Protein AF-A0A956FL59-F1 (afdb_monomer_lite)

Secondary structure (DSSP, 8-state):
--------PPP-EEEEEE-B-TTT--B--SPEEEEES-SSS-SPEEEEEE--TTSEEEEEE-HHHHHHHHHT-TT--TTS--EEEEEE-SSSEEEEEEE-

Structure (mmCIF, N/CA/C/O backbone):
data_AF-A0A956FL59-F1
#
_entry.id   AF-A0A956FL59-F1
#
loop_
_atom_site.group_PDB
_atom_site.id
_atom_site.type_symbol
_atom_site.label_atom_id
_atom_site.label_alt_id
_atom_site.label_comp_id
_atom_site.label_asym_id
_atom_site.label_entity_id
_atom_site.label_seq_id
_atom_site.pdbx_PDB_ins_code
_atom_site.Cartn_x
_atom_site.Cartn_y
_atom_site.Cartn_z
_atom_site.occupancy
_atom_site.B_iso_or_equiv
_atom_site.auth_seq_id
_atom_site.auth_comp_id
_atom_site.auth_asym_id
_atom_site.auth_atom_id
_atom_site.pdbx_PDB_model_num
ATOM 1 N N . MET A 1 1 ? 13.445 27.566 -27.306 1.00 45.00 1 MET A N 1
ATOM 2 C CA . MET A 1 1 ? 11.987 27.390 -27.454 1.00 45.00 1 MET A CA 1
ATOM 3 C C . MET A 1 1 ? 11.699 25.903 -27.371 1.00 45.00 1 MET A C 1
ATOM 5 O O . MET A 1 1 ? 12.374 25.162 -28.072 1.00 45.00 1 MET A O 1
ATOM 9 N N . LEU A 1 2 ? 10.722 25.550 -26.530 1.00 46.47 2 LEU A N 1
ATOM 10 C CA . LEU A 1 2 ? 10.114 24.233 -26.285 1.00 46.47 2 LEU A CA 1
ATOM 11 C C . LEU A 1 2 ? 10.958 23.219 -25.494 1.00 46.47 2 LEU A C 1
ATOM 13 O O . LEU A 1 2 ? 11.781 22.485 -26.025 1.00 46.47 2 LEU A O 1
ATOM 17 N N . ASP A 1 3 ? 10.678 23.249 -24.189 1.00 45.28 3 ASP A N 1
ATOM 18 C CA . ASP A 1 3 ? 10.852 22.200 -23.190 1.00 45.28 3 ASP A CA 1
ATOM 19 C C . ASP A 1 3 ? 10.602 20.798 -23.763 1.00 45.28 3 ASP A C 1
ATOM 21 O O . ASP A 1 3 ? 9.537 20.515 -24.316 1.00 45.28 3 ASP A O 1
ATOM 25 N N . SER A 1 4 ? 11.564 19.898 -23.567 1.00 52.34 4 SER A N 1
ATOM 26 C CA . SER A 1 4 ? 11.397 18.460 -23.780 1.00 52.34 4 SER A CA 1
ATOM 27 C C . SER A 1 4 ? 10.585 17.866 -22.627 1.00 52.34 4 SER A C 1
ATOM 29 O O . SER A 1 4 ? 11.086 17.064 -21.838 1.00 52.34 4 SER A O 1
ATOM 31 N N . SER A 1 5 ? 9.322 18.272 -22.501 1.00 51.47 5 SER A N 1
ATOM 32 C CA . SER A 1 5 ? 8.359 17.592 -21.640 1.00 51.47 5 SER A CA 1
ATOM 33 C C . SER A 1 5 ? 8.024 16.261 -22.305 1.00 51.47 5 SER A C 1
ATOM 35 O O . SER A 1 5 ? 7.106 16.163 -23.116 1.00 51.47 5 SER A O 1
ATOM 37 N N . THR A 1 6 ? 8.826 15.236 -22.018 1.00 55.25 6 THR A N 1
ATOM 38 C CA . THR A 1 6 ? 8.460 13.849 -22.322 1.00 55.25 6 THR A CA 1
ATOM 39 C C . THR A 1 6 ? 7.043 13.654 -21.779 1.00 55.25 6 THR A C 1
ATOM 41 O O . THR A 1 6 ? 6.857 13.905 -20.586 1.00 55.25 6 THR A O 1
ATOM 44 N N . PRO A 1 7 ? 6.036 13.305 -22.603 1.00 53.34 7 PRO A N 1
ATOM 45 C CA . PRO A 1 7 ? 4.690 13.122 -22.091 1.00 53.34 7 PRO A CA 1
ATOM 46 C C . PRO A 1 7 ? 4.769 12.044 -21.017 1.00 53.34 7 PRO A C 1
ATOM 48 O O . PRO A 1 7 ? 5.210 10.926 -21.291 1.00 53.34 7 PRO A O 1
ATOM 51 N N . GLU A 1 8 ? 4.422 12.410 -19.782 1.00 57.00 8 GLU A N 1
ATOM 52 C CA . GLU A 1 8 ? 4.260 11.450 -18.701 1.00 57.00 8 GLU A CA 1
ATOM 53 C C . GLU A 1 8 ? 3.262 10.413 -19.216 1.00 57.00 8 GLU A C 1
ATOM 55 O O . GLU A 1 8 ? 2.111 10.743 -19.511 1.00 57.00 8 GLU A O 1
ATOM 60 N N . ALA A 1 9 ? 3.748 9.197 -19.479 1.00 58.16 9 ALA A N 1
ATOM 61 C CA . ALA A 1 9 ? 2.935 8.153 -20.078 1.00 58.16 9 ALA A CA 1
ATOM 62 C C . ALA A 1 9 ? 1.688 7.975 -19.210 1.00 58.16 9 ALA A C 1
ATOM 64 O O . ALA A 1 9 ? 1.806 7.784 -17.996 1.00 58.16 9 ALA A O 1
ATOM 65 N N . ALA A 1 10 ? 0.508 8.083 -19.827 1.00 59.97 10 ALA A N 1
ATOM 66 C CA . ALA A 1 10 ? -0.752 7.923 -19.121 1.00 59.97 10 ALA A CA 1
ATOM 67 C C . ALA A 1 10 ? -0.714 6.614 -18.310 1.00 59.97 10 ALA A C 1
ATOM 69 O O . ALA A 1 10 ? -0.225 5.603 -18.827 1.00 59.97 10 ALA A O 1
ATOM 70 N N . PRO A 1 11 ? -1.174 6.619 -17.046 1.00 61.78 11 PRO A N 1
ATOM 71 C CA . PRO A 1 11 ? -1.125 5.430 -16.213 1.00 61.78 11 PRO A CA 1
ATOM 72 C C . PRO A 1 11 ? -1.910 4.314 -16.896 1.00 61.78 11 PRO A C 1
ATOM 74 O O . PRO A 1 11 ? -3.091 4.471 -17.206 1.00 61.78 11 PRO A O 1
ATOM 77 N N . SER A 1 12 ? -1.228 3.209 -17.165 1.00 73.12 12 SER A N 1
ATOM 78 C CA . SER A 1 12 ? -1.775 2.071 -17.897 1.00 73.12 12 SER A CA 1
ATOM 79 C C . SER A 1 12 ? -2.422 1.055 -16.964 1.00 73.12 12 SER A C 1
ATOM 81 O O . SER A 1 12 ? -3.237 0.251 -17.407 1.00 73.12 12 SER A O 1
ATOM 83 N N . THR A 1 13 ? -2.081 1.094 -15.672 1.00 82.31 13 THR A N 1
ATOM 84 C CA . THR A 1 13 ? -2.575 0.150 -14.669 1.00 82.31 13 THR A CA 1
ATOM 85 C C . THR A 1 13 ? -2.976 0.864 -13.388 1.00 82.31 13 THR A C 1
ATOM 87 O O . THR A 1 13 ? -2.278 1.749 -12.887 1.00 82.31 13 THR A O 1
ATOM 90 N N . ILE A 1 14 ? -4.117 0.453 -12.839 1.00 86.94 14 ILE A N 1
ATOM 91 C CA . ILE A 1 14 ? -4.653 0.958 -11.579 1.00 86.94 14 ILE A CA 1
ATOM 92 C C . ILE A 1 14 ? -4.692 -0.194 -10.577 1.00 86.94 14 ILE A C 1
ATOM 94 O O . ILE A 1 14 ? -5.386 -1.185 -10.792 1.00 86.94 14 ILE A O 1
ATOM 98 N N . LEU A 1 15 ? -3.979 -0.036 -9.463 1.00 85.62 15 LEU A N 1
ATOM 99 C CA . LEU A 1 15 ? -4.099 -0.889 -8.284 1.00 85.62 15 LEU A CA 1
ATOM 100 C C . LEU A 1 15 ? -4.991 -0.185 -7.268 1.00 85.62 15 LEU A C 1
ATOM 102 O O . LEU A 1 15 ? -4.624 0.858 -6.729 1.00 85.62 15 LEU A O 1
ATOM 106 N N . ALA A 1 16 ? -6.158 -0.755 -6.994 1.00 89.88 16 ALA A N 1
ATOM 107 C CA . ALA A 1 16 ? -7.096 -0.210 -6.024 1.00 89.88 16 ALA A CA 1
ATOM 108 C C . ALA A 1 16 ? -7.382 -1.221 -4.916 1.00 89.88 16 ALA A C 1
ATOM 110 O O . ALA A 1 16 ? -7.440 -2.428 -5.151 1.00 89.88 16 ALA A O 1
ATOM 111 N N . GLY A 1 17 ? -7.591 -0.725 -3.699 1.00 89.00 17 GLY A N 1
ATOM 112 C CA . GLY A 1 17 ? -7.866 -1.578 -2.551 1.00 89.00 17 GLY A CA 1
ATOM 113 C C . GLY A 1 17 ? -8.511 -0.837 -1.389 1.00 89.00 17 GLY A C 1
ATOM 114 O O . GLY A 1 17 ? -8.777 0.366 -1.452 1.00 89.00 17 GLY A O 1
ATOM 115 N N . ARG A 1 18 ? -8.784 -1.580 -0.313 1.00 93.12 18 ARG A N 1
ATOM 116 C CA . ARG A 1 18 ? -9.320 -1.041 0.939 1.00 93.12 18 ARG A CA 1
ATOM 117 C C . ARG A 1 18 ? -8.593 -1.645 2.136 1.00 93.12 18 ARG A C 1
ATOM 119 O O . ARG A 1 18 ? -8.572 -2.862 2.291 1.00 93.12 18 ARG A O 1
ATOM 126 N N . LEU A 1 19 ? -8.055 -0.788 2.994 1.00 89.00 19 LEU A N 1
ATOM 127 C CA . LEU A 1 19 ? -7.428 -1.153 4.257 1.00 89.00 19 LEU A CA 1
ATOM 128 C C . LEU A 1 19 ? -8.466 -1.132 5.377 1.00 89.00 19 LEU A C 1
ATOM 130 O O . LEU A 1 19 ? -9.193 -0.153 5.569 1.00 89.00 19 LEU A O 1
ATOM 134 N N . VAL A 1 20 ? -8.530 -2.232 6.121 1.00 91.12 20 VAL A N 1
ATOM 135 C CA . VAL A 1 20 ? -9.398 -2.378 7.288 1.00 91.12 20 VAL A CA 1
ATOM 136 C C . VAL A 1 20 ? -8.626 -3.014 8.431 1.00 91.12 20 VAL A C 1
ATOM 138 O O . VAL A 1 20 ? -7.765 -3.867 8.221 1.00 91.12 20 VAL A O 1
ATOM 141 N N . HIS A 1 21 ? -8.966 -2.637 9.656 1.00 90.38 21 HIS A N 1
ATOM 142 C CA . HIS A 1 21 ? -8.444 -3.280 10.847 1.00 90.38 21 HIS A CA 1
ATOM 143 C C . HIS A 1 21 ? -8.897 -4.749 10.879 1.00 90.38 21 HIS A C 1
ATOM 145 O O . HIS A 1 21 ? -10.088 -5.043 10.749 1.00 90.38 21 HIS A O 1
ATOM 151 N N . ALA A 1 22 ? -7.966 -5.683 11.093 1.00 86.38 22 ALA A N 1
ATOM 152 C CA . ALA A 1 22 ? -8.226 -7.119 10.951 1.00 86.38 22 ALA A CA 1
ATOM 153 C C . ALA A 1 22 ? -9.375 -7.621 11.845 1.00 86.38 22 ALA A C 1
ATOM 155 O O . ALA A 1 22 ? -10.229 -8.379 11.377 1.00 86.38 22 ALA A O 1
ATOM 156 N N . THR A 1 23 ? -9.429 -7.154 13.096 1.00 92.06 23 THR A N 1
ATOM 157 C CA . THR A 1 23 ? -10.456 -7.545 14.076 1.00 92.06 23 THR A CA 1
ATOM 158 C C . THR A 1 23 ? -11.756 -6.754 13.930 1.00 92.06 23 THR A C 1
ATOM 160 O O . THR A 1 23 ? -12.807 -7.338 13.696 1.00 92.06 23 THR A O 1
ATOM 163 N N . THR A 1 24 ? -11.703 -5.423 14.044 1.00 94.62 24 THR A N 1
ATOM 164 C CA . THR A 1 24 ? -12.904 -4.571 14.103 1.00 94.62 24 THR A CA 1
ATOM 165 C C . THR A 1 24 ? -13.537 -4.299 12.741 1.00 94.62 24 THR A C 1
ATOM 167 O O . THR A 1 24 ? -14.644 -3.775 12.680 1.00 94.62 24 THR A O 1
ATOM 170 N N . LYS A 1 25 ? -12.834 -4.612 11.642 1.00 93.81 25 LYS A N 1
ATOM 171 C CA . LYS A 1 25 ? -13.214 -4.277 10.258 1.00 93.81 25 LYS A CA 1
ATOM 172 C C . LYS A 1 25 ? -13.413 -2.776 10.004 1.00 93.81 25 LYS A C 1
ATOM 174 O O . LYS A 1 25 ? -13.892 -2.397 8.935 1.00 93.81 25 LYS A O 1
ATOM 179 N N . ALA A 1 26 ? -13.010 -1.925 10.950 1.00 95.06 26 ALA A N 1
ATOM 180 C CA . ALA A 1 26 ? -13.018 -0.480 10.790 1.00 95.06 26 ALA A CA 1
ATOM 181 C C . ALA A 1 26 ? -12.042 -0.066 9.673 1.00 95.06 26 ALA A C 1
ATOM 183 O O . ALA A 1 26 ? -10.992 -0.699 9.534 1.00 95.06 26 ALA A O 1
ATOM 184 N N . PRO A 1 27 ? -12.362 0.961 8.868 1.00 94.44 27 PRO A N 1
ATOM 185 C CA . PRO A 1 27 ? -11.434 1.474 7.866 1.00 94.44 27 PRO A CA 1
ATOM 186 C C . PRO A 1 27 ? -10.167 2.027 8.526 1.00 94.44 27 PRO A C 1
ATOM 188 O O . PRO A 1 27 ? -10.227 2.577 9.625 1.00 94.44 27 PRO A O 1
ATOM 191 N N . LEU A 1 28 ? -9.032 1.886 7.841 1.00 92.56 28 LEU A N 1
ATOM 192 C CA . LEU A 1 28 ? -7.753 2.455 8.266 1.00 92.56 28 LEU A CA 1
ATOM 193 C C . LEU A 1 28 ? -7.402 3.646 7.364 1.00 92.56 28 LEU A C 1
ATOM 195 O O . LEU A 1 28 ? -6.892 3.422 6.267 1.00 92.56 28 LEU A O 1
ATOM 199 N N . PRO A 1 29 ? -7.719 4.889 7.769 1.00 94.75 29 PRO A N 1
ATOM 200 C CA . PRO A 1 29 ? -7.403 6.081 6.994 1.00 94.75 29 PRO A CA 1
ATOM 201 C C . PRO A 1 29 ? -5.972 6.575 7.229 1.00 94.75 29 PRO A C 1
ATOM 203 O O . PRO A 1 29 ? -5.361 6.285 8.255 1.00 94.75 29 PRO A O 1
ATOM 206 N N . GLY A 1 30 ? -5.453 7.371 6.290 1.00 91.06 30 GLY A N 1
ATOM 207 C CA . GLY A 1 30 ? -4.166 8.064 6.433 1.00 91.06 30 GLY A CA 1
ATOM 208 C C . GLY A 1 30 ? -2.910 7.197 6.293 1.00 91.06 30 GLY A C 1
ATOM 209 O O . GLY A 1 30 ? -1.808 7.728 6.387 1.00 91.06 30 GLY A O 1
ATOM 210 N N . LEU A 1 31 ? -3.042 5.895 6.030 1.00 87.44 31 LEU A N 1
ATOM 211 C CA . LEU A 1 31 ? -1.899 5.030 5.751 1.00 87.44 31 LEU A CA 1
ATOM 212 C C . LEU A 1 31 ? -1.351 5.298 4.349 1.00 87.44 31 LEU A C 1
ATOM 214 O O . LEU A 1 31 ? -2.109 5.503 3.398 1.00 87.44 31 LEU A O 1
ATOM 218 N N . THR A 1 32 ? -0.027 5.271 4.225 1.00 88.62 32 THR A N 1
ATOM 219 C CA . THR A 1 32 ? 0.669 5.409 2.945 1.00 88.62 32 THR A CA 1
ATOM 220 C C . THR A 1 32 ? 0.916 4.028 2.352 1.00 88.62 32 THR A C 1
ATOM 222 O O . THR A 1 32 ? 1.529 3.171 2.980 1.00 88.62 32 THR A O 1
ATOM 225 N N . ILE A 1 33 ? 0.457 3.819 1.124 1.00 88.44 33 ILE A N 1
ATOM 226 C CA . ILE A 1 33 ? 0.741 2.639 0.315 1.00 88.44 33 ILE A CA 1
ATOM 227 C C . ILE A 1 33 ? 1.878 3.006 -0.629 1.00 88.44 33 ILE A C 1
ATOM 229 O O . ILE A 1 33 ? 1.787 4.001 -1.353 1.00 88.44 33 ILE A O 1
ATOM 233 N N . VAL A 1 34 ? 2.941 2.208 -0.622 1.00 85.25 34 VAL A N 1
ATOM 234 C CA . VAL A 1 34 ? 4.152 2.453 -1.407 1.00 85.25 34 VAL A CA 1
ATOM 235 C C . VAL A 1 34 ? 4.366 1.321 -2.404 1.00 85.25 34 VAL A C 1
ATOM 237 O O . VAL A 1 34 ? 4.366 0.149 -2.027 1.00 85.25 34 VAL A O 1
ATOM 240 N N . ALA A 1 35 ? 4.585 1.690 -3.668 1.00 84.31 35 ALA A N 1
ATOM 241 C CA . ALA A 1 35 ? 5.154 0.807 -4.678 1.00 84.31 35 ALA A CA 1
ATOM 242 C C . ALA A 1 35 ? 6.639 1.149 -4.850 1.00 84.31 35 ALA A C 1
ATOM 244 O O . ALA A 1 35 ? 6.981 2.279 -5.223 1.00 84.31 35 ALA A O 1
ATOM 245 N N . SER A 1 36 ? 7.507 0.185 -4.563 1.00 80.88 36 SER A N 1
ATOM 246 C CA . SER A 1 36 ? 8.963 0.320 -4.605 1.00 80.88 36 SER A CA 1
ATOM 247 C C . SER A 1 36 ? 9.596 -0.861 -5.328 1.00 80.88 36 SER A C 1
ATOM 249 O O . SER A 1 36 ? 9.054 -1.962 -5.314 1.00 80.88 36 SER A O 1
ATOM 251 N N . GLU A 1 37 ? 10.756 -0.630 -5.943 1.00 74.50 37 GLU A N 1
ATOM 252 C CA . GLU A 1 37 ? 11.507 -1.668 -6.674 1.00 74.50 37 GLU A CA 1
ATOM 253 C C . GLU A 1 37 ? 11.898 -2.851 -5.779 1.00 74.50 37 GLU A C 1
ATOM 255 O O . GLU A 1 37 ? 11.966 -3.985 -6.238 1.00 74.50 37 GLU A O 1
ATOM 260 N N . ARG A 1 38 ? 12.101 -2.590 -4.482 1.00 67.88 38 ARG A N 1
ATOM 261 C CA . ARG A 1 38 ? 12.412 -3.599 -3.467 1.00 67.88 38 ARG A CA 1
ATOM 262 C C . ARG A 1 38 ? 11.462 -3.486 -2.287 1.00 67.88 38 ARG A C 1
ATOM 264 O O . ARG A 1 38 ? 10.990 -2.396 -1.956 1.00 67.88 38 ARG A O 1
ATOM 271 N N . THR A 1 39 ? 11.212 -4.611 -1.628 1.00 61.69 39 THR A N 1
ATOM 272 C CA . THR A 1 39 ? 10.292 -4.716 -0.483 1.00 61.69 39 THR A CA 1
ATOM 273 C C . THR A 1 39 ? 10.962 -4.530 0.874 1.00 61.69 39 THR A C 1
ATOM 275 O O . THR A 1 39 ? 10.267 -4.418 1.878 1.00 61.69 39 THR A O 1
ATOM 278 N N . ASP A 1 40 ? 12.294 -4.529 0.914 1.00 64.12 40 ASP A N 1
ATOM 279 C CA . ASP A 1 40 ? 13.109 -4.361 2.125 1.00 64.12 40 ASP A CA 1
ATOM 280 C C . ASP A 1 40 ? 13.223 -2.899 2.588 1.00 64.12 40 ASP A C 1
ATOM 282 O O . ASP A 1 40 ? 13.744 -2.640 3.667 1.00 64.12 40 ASP A O 1
ATOM 286 N N . GLY A 1 41 ? 12.684 -1.955 1.812 1.00 58.97 41 GLY A N 1
ATOM 287 C CA . GLY A 1 41 ? 12.703 -0.525 2.124 1.00 58.97 41 GLY A CA 1
ATOM 288 C C . GLY A 1 41 ? 13.901 0.233 1.549 1.00 58.97 41 GLY A C 1
ATOM 289 O O . GLY A 1 41 ? 13.873 1.461 1.556 1.00 58.97 41 GLY A O 1
ATOM 290 N N . ASP A 1 42 ? 14.882 -0.466 0.969 1.00 68.12 42 ASP A N 1
ATOM 291 C CA . ASP A 1 42 ? 16.074 0.142 0.356 1.00 68.12 42 ASP A CA 1
ATOM 292 C C . ASP A 1 42 ? 15.898 0.421 -1.151 1.00 68.12 42 ASP A C 1
ATOM 294 O O . ASP A 1 42 ? 16.767 1.006 -1.800 1.00 68.12 42 ASP A O 1
ATOM 298 N N . GLY A 1 43 ? 14.770 0.006 -1.737 1.00 70.50 43 GLY A N 1
ATOM 299 C CA . GLY A 1 43 ? 14.441 0.243 -3.145 1.00 70.50 43 GLY A CA 1
ATOM 300 C C . GLY A 1 43 ? 13.924 1.655 -3.429 1.00 70.50 43 GLY A C 1
ATOM 301 O O . GLY A 1 43 ? 13.325 2.308 -2.571 1.00 70.50 43 GLY A O 1
ATOM 302 N N . GLN A 1 44 ? 14.077 2.120 -4.675 1.00 80.94 44 GLN A N 1
ATOM 303 C CA . GLN A 1 44 ? 13.492 3.395 -5.089 1.00 80.94 44 GLN A CA 1
ATOM 304 C C . GLN A 1 44 ? 11.962 3.328 -4.990 1.00 80.94 44 GLN A C 1
ATOM 306 O O . GLN A 1 44 ? 11.322 2.411 -5.511 1.00 80.94 44 GLN A O 1
ATOM 311 N N . VAL A 1 45 ? 11.358 4.333 -4.351 1.00 83.88 45 VAL A N 1
ATOM 312 C CA . VAL A 1 45 ? 9.903 4.506 -4.361 1.00 8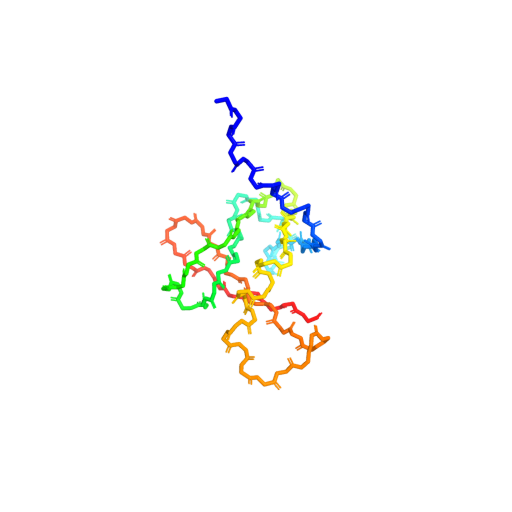3.88 45 VAL A CA 1
ATOM 313 C C . VAL A 1 45 ? 9.468 5.054 -5.714 1.00 83.88 45 VAL A C 1
ATOM 315 O O . VAL A 1 45 ? 9.865 6.152 -6.100 1.00 83.88 45 VAL A O 1
ATOM 318 N N . LEU A 1 46 ? 8.613 4.305 -6.405 1.00 85.62 46 LEU A N 1
ATOM 319 C CA . LEU A 1 46 ? 8.098 4.664 -7.723 1.00 85.62 46 LEU A CA 1
ATOM 320 C C . LEU A 1 46 ? 6.791 5.444 -7.614 1.00 85.62 46 LEU A C 1
ATOM 322 O O . LEU A 1 46 ? 6.603 6.448 -8.302 1.00 85.62 46 LEU A O 1
ATOM 326 N N . ARG A 1 47 ? 5.874 4.989 -6.752 1.00 89.00 47 ARG A N 1
ATOM 327 C CA . ARG A 1 47 ? 4.553 5.602 -6.550 1.00 89.00 47 ARG A CA 1
ATOM 328 C C . ARG A 1 47 ? 4.095 5.488 -5.102 1.00 89.00 47 ARG A C 1
ATOM 330 O O . ARG A 1 47 ? 4.519 4.601 -4.360 1.00 89.00 47 ARG A O 1
ATOM 337 N N . ARG A 1 48 ? 3.204 6.402 -4.716 1.00 90.38 48 ARG A N 1
ATOM 338 C CA . ARG A 1 48 ? 2.573 6.455 -3.395 1.00 90.38 48 ARG A CA 1
ATOM 339 C C . ARG A 1 48 ? 1.082 6.732 -3.534 1.00 90.38 48 ARG A C 1
ATOM 341 O O . ARG A 1 48 ? 0.678 7.479 -4.422 1.00 90.38 48 ARG A O 1
ATOM 348 N N . ALA A 1 49 ? 0.295 6.173 -2.629 1.00 91.44 49 ALA A N 1
ATOM 349 C CA . ALA A 1 49 ? -1.110 6.508 -2.435 1.00 91.44 49 ALA A CA 1
ATOM 350 C C . ALA A 1 49 ? -1.395 6.631 -0.937 1.00 91.44 49 ALA A C 1
ATOM 352 O O . ALA A 1 49 ? -0.713 6.007 -0.128 1.00 91.44 49 ALA A O 1
ATOM 353 N N . ILE A 1 50 ? -2.398 7.422 -0.564 1.00 92.62 50 ILE A N 1
ATOM 354 C CA . ILE A 1 50 ? -2.841 7.554 0.827 1.00 92.62 50 ILE A CA 1
ATOM 355 C C . ILE A 1 50 ? -4.262 7.013 0.921 1.00 92.62 50 ILE A C 1
ATOM 357 O O . ILE A 1 50 ? -5.108 7.343 0.088 1.00 92.62 50 ILE A O 1
ATOM 361 N N . SER A 1 51 ? -4.529 6.178 1.922 1.00 93.75 51 SER A N 1
ATOM 362 C CA . SER A 1 51 ? -5.867 5.640 2.151 1.00 93.75 51 SER A CA 1
ATOM 363 C C . SER A 1 51 ? -6.837 6.728 2.635 1.00 93.75 51 SER A C 1
ATOM 365 O O . SER A 1 51 ? -6.526 7.452 3.586 1.00 93.75 51 SER A O 1
ATOM 367 N N . THR A 1 52 ? -8.023 6.815 2.029 1.00 96.94 52 THR A N 1
ATOM 368 C CA . THR A 1 52 ? -9.089 7.768 2.389 1.00 96.94 52 THR A CA 1
ATOM 369 C C . THR A 1 52 ? -9.705 7.473 3.761 1.00 96.94 52 THR A C 1
ATOM 371 O O . THR A 1 52 ? -9.384 6.467 4.392 1.00 96.94 52 THR A O 1
ATOM 374 N N . ALA A 1 53 ? -10.649 8.312 4.207 1.00 96.94 53 ALA A N 1
ATOM 375 C CA . ALA A 1 53 ? -11.451 8.091 5.417 1.00 96.94 53 ALA A CA 1
ATOM 376 C C . ALA A 1 53 ? -12.140 6.706 5.447 1.00 96.94 53 ALA A C 1
ATOM 378 O O . ALA A 1 53 ? -12.280 6.085 6.498 1.00 96.94 53 ALA A O 1
ATOM 379 N N . GLU A 1 54 ? -12.515 6.179 4.280 1.00 96.94 54 GLU A N 1
ATOM 380 C CA . GLU A 1 54 ? -13.142 4.864 4.099 1.00 96.94 54 GLU A CA 1
ATOM 381 C C . GLU A 1 54 ? -12.120 3.717 3.981 1.00 96.94 54 GLU A C 1
ATOM 383 O O . GLU A 1 54 ? -12.500 2.559 3.748 1.00 96.94 54 GLU A O 1
ATOM 388 N N . GLY A 1 55 ? -10.829 4.029 4.130 1.00 93.62 55 GLY A N 1
ATOM 389 C CA . GLY A 1 55 ? -9.698 3.118 3.987 1.00 93.62 55 GLY A CA 1
ATOM 390 C C . GLY A 1 55 ? -9.358 2.782 2.536 1.00 93.62 55 GLY A C 1
ATOM 391 O O . GLY A 1 55 ? -8.599 1.847 2.303 1.00 93.62 55 GLY A O 1
ATOM 392 N N . ARG A 1 56 ? -9.934 3.469 1.541 1.00 95.56 56 ARG A N 1
ATOM 393 C CA . ARG A 1 56 ? -9.715 3.157 0.117 1.00 95.56 56 ARG A CA 1
ATOM 394 C C . ARG A 1 56 ? -8.434 3.791 -0.398 1.00 95.56 56 ARG A C 1
ATOM 396 O O . ARG A 1 56 ? -8.127 4.910 -0.015 1.00 95.56 56 ARG A O 1
ATOM 403 N N . PHE A 1 57 ? -7.734 3.126 -1.306 1.00 92.62 57 PHE A N 1
ATOM 404 C CA . PHE A 1 57 ? -6.595 3.709 -2.012 1.00 92.62 57 PHE A CA 1
ATOM 405 C C . PHE A 1 57 ? -6.637 3.364 -3.498 1.00 92.62 57 PHE A C 1
ATOM 407 O O . PHE A 1 57 ? -7.203 2.343 -3.892 1.00 92.62 57 PHE A O 1
ATOM 414 N N . GLU A 1 58 ? -6.004 4.216 -4.300 1.00 92.69 58 GLU A N 1
ATOM 415 C CA . GLU A 1 58 ? -5.772 4.004 -5.723 1.00 92.69 58 GLU A CA 1
ATOM 416 C C . GLU A 1 58 ? -4.323 4.377 -6.036 1.00 92.69 58 GLU A C 1
ATOM 418 O O . GLU A 1 58 ? -3.889 5.499 -5.773 1.00 92.69 58 GLU A O 1
ATOM 423 N N . LEU A 1 59 ? -3.571 3.427 -6.577 1.00 88.81 59 LEU A N 1
ATOM 424 C CA . LEU A 1 59 ? -2.187 3.599 -6.978 1.00 88.81 59 LEU A CA 1
ATOM 425 C C . LEU A 1 59 ? -2.100 3.419 -8.494 1.00 88.81 59 LEU A C 1
ATOM 427 O O . LEU A 1 59 ? -2.421 2.363 -9.039 1.00 88.81 59 LEU A O 1
ATOM 431 N N . ARG A 1 60 ? -1.702 4.492 -9.176 1.00 89.06 60 ARG A N 1
ATOM 432 C CA . ARG A 1 60 ? -1.631 4.561 -10.636 1.00 89.06 60 ARG A CA 1
ATOM 433 C C . ARG A 1 60 ? -0.211 4.274 -11.091 1.00 89.06 60 ARG A C 1
ATOM 435 O O . ARG A 1 60 ? 0.698 5.037 -10.766 1.00 89.06 60 ARG A O 1
ATOM 442 N N . LEU A 1 61 ? -0.042 3.190 -11.835 1.00 84.31 61 LEU A N 1
ATOM 443 C CA . LEU A 1 61 ? 1.236 2.754 -12.380 1.00 84.31 61 LEU A CA 1
ATOM 444 C C . LEU A 1 61 ? 1.270 3.017 -13.884 1.00 84.31 61 LEU A C 1
ATOM 446 O O . LEU A 1 61 ? 0.319 2.715 -14.609 1.00 84.31 61 LEU A O 1
ATOM 450 N N . SER A 1 62 ? 2.383 3.571 -14.351 1.00 85.38 62 SER A N 1
ATOM 451 C CA . SER A 1 62 ? 2.730 3.558 -15.770 1.00 85.38 62 SER A CA 1
ATOM 452 C C . SER A 1 62 ? 3.341 2.207 -16.158 1.00 85.38 62 SER A C 1
ATOM 454 O O . SER A 1 62 ? 3.850 1.473 -15.306 1.00 85.38 62 SER A O 1
ATOM 456 N N . ASP A 1 63 ? 3.396 1.911 -17.459 1.00 79.19 63 ASP A N 1
ATOM 457 C CA . ASP A 1 63 ? 4.106 0.727 -17.973 1.00 79.19 63 ASP A CA 1
ATOM 458 C C . ASP A 1 63 ? 5.577 0.693 -17.538 1.00 79.19 63 ASP A C 1
ATOM 460 O O . ASP A 1 63 ? 6.165 -0.371 -17.356 1.00 79.19 63 ASP A O 1
ATOM 464 N N . SER A 1 64 ? 6.198 1.864 -17.381 1.00 81.50 64 SER A N 1
ATOM 465 C CA . SER A 1 64 ? 7.581 1.970 -16.921 1.00 81.50 64 SER A CA 1
ATOM 466 C C . SER A 1 64 ? 7.724 1.656 -15.434 1.00 81.50 64 SER A C 1
ATOM 468 O O . SER A 1 64 ? 8.707 1.020 -15.066 1.00 81.50 64 SER A O 1
ATOM 470 N N . ASP A 1 65 ? 6.753 2.039 -14.598 1.00 82.38 65 ASP A N 1
ATOM 471 C CA . ASP A 1 65 ? 6.757 1.655 -13.181 1.00 82.38 65 ASP A CA 1
ATOM 472 C C . ASP A 1 65 ? 6.595 0.141 -13.043 1.00 82.38 65 ASP A C 1
ATOM 474 O O . ASP A 1 65 ? 7.360 -0.488 -12.321 1.00 82.38 65 ASP A O 1
ATOM 478 N N . LEU A 1 66 ? 5.662 -0.455 -13.794 1.00 77.69 66 LEU A N 1
ATOM 479 C CA . LEU A 1 66 ? 5.480 -1.907 -13.822 1.00 77.69 66 LEU A CA 1
ATOM 480 C C . LEU A 1 66 ? 6.758 -2.625 -14.246 1.00 77.69 66 LEU A C 1
ATOM 482 O O . LEU A 1 66 ? 7.212 -3.524 -13.548 1.00 77.69 66 LEU A O 1
ATOM 486 N N . ARG A 1 67 ? 7.398 -2.184 -15.336 1.00 75.81 67 ARG A N 1
ATOM 487 C CA . ARG A 1 67 ? 8.677 -2.761 -15.775 1.00 75.81 67 ARG A CA 1
ATOM 488 C C . ARG A 1 67 ? 9.761 -2.680 -14.703 1.00 75.81 67 ARG A C 1
ATOM 490 O O . ARG A 1 67 ? 10.539 -3.618 -14.600 1.00 75.81 67 ARG A O 1
ATOM 497 N N . ARG A 1 68 ? 9.822 -1.601 -13.917 1.00 78.62 68 ARG A N 1
ATOM 498 C CA . ARG A 1 68 ? 10.795 -1.457 -12.820 1.00 78.62 68 ARG A CA 1
ATOM 499 C C . ARG A 1 68 ? 10.471 -2.348 -11.628 1.00 78.62 68 ARG A C 1
ATOM 501 O O . ARG A 1 68 ? 11.359 -3.045 -11.160 1.00 78.62 68 ARG A O 1
ATOM 508 N N . LEU A 1 69 ? 9.204 -2.404 -11.209 1.00 75.12 69 LEU A N 1
ATOM 509 C CA . LEU A 1 69 ? 8.735 -3.354 -10.187 1.00 75.12 69 LEU A CA 1
ATOM 510 C C . LEU A 1 69 ? 9.031 -4.808 -10.584 1.00 75.12 69 LEU A C 1
ATOM 512 O O . LEU A 1 69 ? 9.246 -5.660 -9.730 1.00 75.12 69 LEU A O 1
ATOM 516 N N . MET A 1 70 ? 9.055 -5.080 -11.888 1.00 68.19 70 MET A N 1
ATOM 517 C CA . MET A 1 70 ? 9.327 -6.393 -12.462 1.00 68.19 70 MET A CA 1
ATOM 518 C C . MET A 1 70 ? 10.795 -6.632 -12.833 1.00 68.19 70 MET A C 1
ATOM 520 O O . MET A 1 70 ? 11.147 -7.770 -13.137 1.00 68.19 70 MET A O 1
ATOM 524 N N . ALA A 1 71 ? 11.660 -5.615 -12.831 1.00 63.59 71 ALA A N 1
ATOM 525 C CA . ALA A 1 71 ? 13.045 -5.757 -13.289 1.00 63.59 71 ALA A CA 1
ATOM 526 C C . ALA A 1 71 ? 13.871 -6.683 -12.375 1.00 63.59 71 ALA A C 1
ATOM 528 O O . ALA A 1 71 ? 14.775 -7.358 -12.861 1.00 63.59 71 ALA A O 1
ATOM 529 N N . ASP A 1 72 ? 13.497 -6.786 -11.094 1.00 55.34 72 ASP A N 1
ATOM 530 C CA . ASP A 1 72 ? 14.046 -7.763 -10.140 1.00 55.34 72 ASP A CA 1
ATOM 531 C C . ASP A 1 72 ? 13.292 -9.114 -10.143 1.00 55.34 72 ASP A C 1
ATOM 533 O O . ASP A 1 72 ? 13.724 -10.078 -9.506 1.00 55.34 72 ASP A O 1
ATOM 537 N N . SER A 1 73 ? 12.191 -9.249 -10.897 1.00 50.06 73 SER A N 1
ATOM 538 C CA . SER A 1 73 ? 11.477 -10.523 -11.069 1.00 50.06 73 SER A CA 1
ATOM 539 C C . SER A 1 73 ? 12.170 -11.367 -12.145 1.00 50.06 73 SER A C 1
ATOM 541 O O . SER A 1 73 ? 11.793 -11.385 -13.312 1.00 50.06 73 SER A O 1
ATOM 543 N N . GLN A 1 74 ? 13.252 -12.054 -11.776 1.00 44.34 74 GLN A N 1
ATOM 544 C CA . GLN A 1 74 ? 14.126 -12.714 -12.753 1.00 44.34 74 GLN A CA 1
ATOM 545 C C . GLN A 1 74 ? 13.480 -13.800 -13.646 1.00 44.34 74 GLN A C 1
ATOM 547 O O . GLN A 1 74 ? 14.170 -14.280 -14.541 1.00 44.34 74 GLN A O 1
ATOM 552 N N . THR A 1 75 ? 12.220 -14.232 -13.479 1.00 46.16 75 THR A N 1
ATOM 553 C CA . THR A 1 75 ? 11.768 -15.474 -14.149 1.00 46.16 75 THR A CA 1
ATOM 554 C C . THR A 1 75 ? 10.274 -15.667 -14.461 1.00 46.16 75 THR A C 1
ATOM 556 O O . THR A 1 75 ? 9.931 -16.779 -14.862 1.00 46.16 75 THR A O 1
ATOM 559 N N . GLN A 1 76 ? 9.359 -14.689 -14.354 1.00 41.44 76 GLN A N 1
ATOM 560 C CA . GLN A 1 76 ? 7.924 -14.979 -14.594 1.0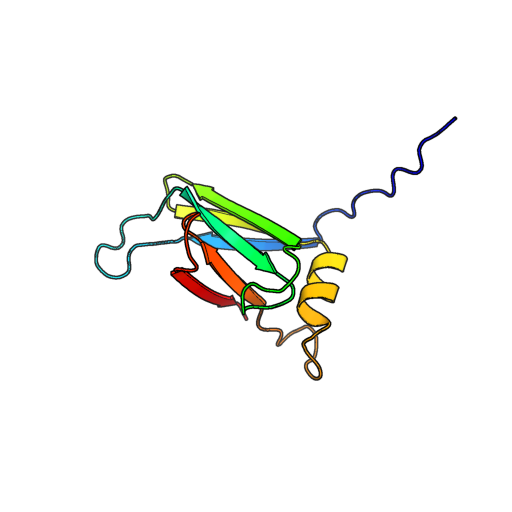0 41.44 76 GLN A CA 1
ATOM 561 C C . GLN A 1 76 ? 7.238 -14.124 -15.676 1.00 41.44 76 GLN A C 1
ATOM 563 O O . GLN A 1 76 ? 7.495 -12.925 -15.775 1.00 41.44 76 GLN A O 1
ATOM 568 N N . PRO A 1 77 ? 6.367 -14.732 -16.515 1.00 42.06 77 PRO A N 1
ATOM 569 C CA . PRO A 1 77 ? 5.567 -14.005 -17.494 1.00 42.06 77 PRO A CA 1
ATOM 570 C C . PRO A 1 77 ? 4.620 -12.996 -16.822 1.00 42.06 77 PRO A C 1
ATOM 572 O O . PRO A 1 77 ? 4.133 -13.216 -15.716 1.00 42.06 77 PRO A O 1
ATOM 575 N N . LEU A 1 78 ? 4.328 -11.907 -17.546 1.00 44.66 78 LEU A N 1
ATOM 576 C CA . LEU A 1 78 ? 3.547 -10.722 -17.135 1.00 44.66 78 LEU A CA 1
ATOM 577 C C . LEU A 1 78 ? 2.209 -10.998 -16.422 1.00 44.66 78 LEU A C 1
ATOM 579 O O . LEU A 1 78 ? 1.695 -10.109 -15.754 1.00 44.66 78 LEU A O 1
ATOM 583 N N . PHE A 1 79 ? 1.643 -12.197 -16.557 1.00 43.47 79 PHE A N 1
ATOM 584 C CA . PHE A 1 79 ? 0.324 -12.554 -16.031 1.00 43.47 79 PHE A CA 1
ATOM 585 C C . PHE A 1 79 ? 0.348 -13.271 -14.669 1.00 43.47 79 PHE A C 1
ATOM 587 O O . PHE A 1 79 ? -0.714 -13.445 -14.089 1.00 43.47 79 PHE A O 1
ATOM 594 N N . ASP A 1 80 ? 1.529 -13.629 -14.146 1.00 45.50 80 ASP A N 1
ATOM 595 C CA . ASP A 1 80 ? 1.709 -14.238 -12.809 1.00 45.50 80 ASP A CA 1
ATOM 596 C C . ASP A 1 80 ? 2.529 -13.337 -11.859 1.00 45.50 80 ASP A C 1
ATOM 598 O O . ASP A 1 80 ? 3.087 -13.776 -10.849 1.00 45.50 80 ASP A O 1
ATOM 602 N N . THR A 1 81 ? 2.639 -12.046 -12.180 1.00 49.81 81 THR A N 1
ATOM 603 C CA . THR A 1 81 ? 3.482 -11.116 -11.422 1.00 49.81 81 THR A CA 1
ATOM 604 C C . THR A 1 81 ? 2.818 -10.742 -10.105 1.00 49.81 81 THR A C 1
ATOM 606 O O . THR A 1 81 ? 1.811 -10.043 -10.067 1.00 49.81 81 THR A O 1
ATOM 609 N N . THR A 1 82 ? 3.426 -11.171 -9.001 1.00 56.19 82 THR A N 1
ATOM 610 C CA . THR A 1 82 ? 3.030 -10.719 -7.670 1.00 56.19 82 THR A CA 1
ATOM 611 C C . THR A 1 82 ? 3.588 -9.313 -7.424 1.00 56.19 82 TH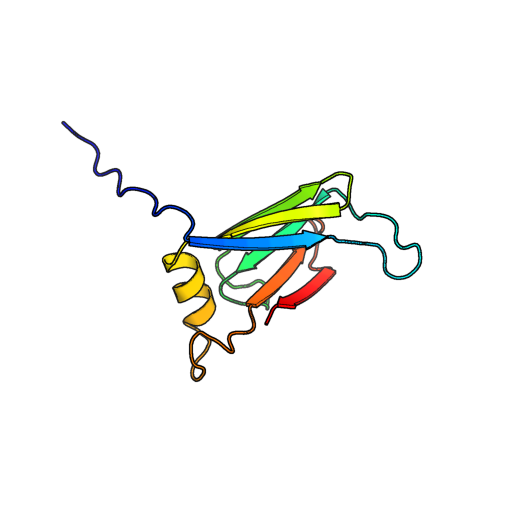R A C 1
ATOM 613 O O . THR A 1 82 ? 4.799 -9.148 -7.286 1.00 56.19 82 THR A O 1
ATOM 616 N N . VAL A 1 83 ? 2.725 -8.296 -7.352 1.00 61.16 83 VAL A N 1
ATOM 617 C CA . VAL A 1 83 ? 3.130 -6.936 -6.959 1.00 61.16 83 VAL A CA 1
ATOM 618 C C . VAL A 1 83 ? 3.211 -6.865 -5.444 1.00 61.16 83 VAL A C 1
ATOM 620 O O . VAL A 1 83 ? 2.223 -7.127 -4.757 1.00 61.16 83 VAL A O 1
ATOM 623 N N . TYR A 1 84 ? 4.372 -6.470 -4.930 1.00 65.94 84 TYR A N 1
ATOM 624 C CA . TYR A 1 84 ? 4.571 -6.220 -3.511 1.00 65.94 84 TYR A CA 1
ATOM 625 C C . TYR A 1 84 ? 4.369 -4.735 -3.200 1.00 65.94 84 TYR A C 1
ATOM 627 O O . TYR A 1 84 ? 5.001 -3.871 -3.805 1.00 65.94 84 TYR A O 1
ATOM 635 N N . LEU A 1 85 ? 3.497 -4.435 -2.241 1.00 68.94 85 LEU A N 1
ATOM 636 C CA . LEU A 1 85 ? 3.254 -3.075 -1.760 1.00 68.94 85 LEU A CA 1
ATOM 637 C C . LEU A 1 85 ? 3.584 -3.004 -0.276 1.00 68.94 85 LEU A C 1
ATOM 639 O O . LEU A 1 85 ? 3.097 -3.830 0.490 1.00 68.94 85 LEU A O 1
ATOM 643 N N . ALA A 1 86 ? 4.357 -2.013 0.149 1.00 72.56 86 ALA A N 1
ATOM 644 C CA . ALA A 1 86 ? 4.563 -1.760 1.572 1.00 72.56 86 ALA A CA 1
ATOM 645 C C . ALA A 1 86 ? 3.466 -0.830 2.110 1.00 72.56 86 ALA A C 1
ATOM 647 O O . ALA A 1 86 ? 3.080 0.140 1.448 1.00 72.56 86 ALA A O 1
ATOM 648 N N . ILE A 1 87 ? 2.971 -1.117 3.315 1.00 71.81 87 ILE A N 1
ATOM 649 C CA . ILE A 1 87 ? 2.088 -0.219 4.067 1.00 71.81 87 ILE A CA 1
ATOM 650 C C . ILE A 1 87 ? 2.938 0.528 5.089 1.00 71.81 87 ILE A C 1
ATOM 652 O O . ILE A 1 87 ? 3.642 -0.090 5.882 1.00 71.81 87 ILE A O 1
ATOM 656 N N . TRP A 1 88 ? 2.845 1.851 5.092 1.00 72.69 88 TRP A N 1
ATOM 657 C CA . TRP A 1 88 ? 3.622 2.737 5.951 1.00 72.69 88 TRP A CA 1
ATOM 658 C C . TRP A 1 88 ? 2.709 3.662 6.756 1.00 72.69 88 TRP A C 1
ATOM 660 O O . TRP A 1 88 ? 1.753 4.226 6.215 1.00 72.69 88 TRP A O 1
ATOM 670 N N . ASN A 1 89 ? 3.025 3.859 8.037 1.00 72.12 89 ASN A N 1
ATOM 671 C CA . ASN A 1 89 ? 2.378 4.873 8.885 1.00 72.12 89 ASN A CA 1
ATOM 672 C C . ASN A 1 89 ? 3.142 6.213 8.918 1.00 72.12 89 ASN A C 1
ATOM 674 O O . ASN A 1 89 ? 2.663 7.159 9.534 1.00 72.12 89 ASN A O 1
ATOM 678 N N . GLY A 1 90 ? 4.302 6.295 8.256 1.00 69.75 90 GLY A N 1
ATOM 679 C CA . GLY A 1 90 ? 5.189 7.464 8.273 1.00 69.75 90 GLY A CA 1
ATOM 680 C C . GLY A 1 90 ? 6.419 7.312 9.174 1.00 69.75 90 GLY A C 1
ATOM 681 O O . GLY A 1 90 ? 7.367 8.072 9.001 1.00 69.75 90 GLY A O 1
ATOM 682 N N . GLU A 1 91 ? 6.428 6.324 10.070 1.00 72.31 91 GLU A N 1
ATOM 683 C CA . GLU A 1 91 ? 7.547 6.011 10.970 1.00 72.31 91 GLU A CA 1
ATOM 684 C C . GLU A 1 91 ? 8.176 4.651 10.638 1.00 72.31 91 GLU A C 1
ATOM 686 O O . GLU A 1 91 ? 9.399 4.522 10.624 1.00 72.31 91 GLU A O 1
ATOM 691 N N . GLU A 1 92 ? 7.354 3.646 10.321 1.00 69.62 92 GLU A N 1
ATOM 692 C CA . GLU A 1 92 ? 7.804 2.284 10.033 1.00 69.62 92 GLU A CA 1
ATOM 693 C C . GLU A 1 92 ? 6.926 1.556 9.000 1.00 69.62 92 GLU A C 1
ATOM 695 O O . GLU A 1 92 ? 5.809 1.971 8.662 1.00 69.62 92 GLU A O 1
ATOM 700 N N . SER A 1 93 ? 7.452 0.430 8.502 1.00 75.31 93 SER A N 1
ATOM 701 C CA . SER A 1 93 ? 6.697 -0.502 7.664 1.00 75.31 93 SER A CA 1
ATOM 702 C C . SER A 1 93 ? 5.787 -1.367 8.524 1.00 75.31 93 SER A C 1
ATOM 704 O O . SER A 1 93 ? 6.253 -2.123 9.370 1.00 75.31 93 SER A O 1
ATOM 706 N N . LEU A 1 94 ? 4.484 -1.289 8.265 1.00 75.31 94 LEU A N 1
ATOM 707 C CA . LEU A 1 94 ? 3.462 -2.094 8.932 1.00 75.31 94 LEU A CA 1
ATOM 708 C C . LEU A 1 94 ? 3.281 -3.476 8.288 1.00 75.31 94 LEU A C 1
ATOM 710 O O . LEU A 1 94 ? 2.592 -4.331 8.845 1.00 75.31 94 LEU A O 1
ATOM 714 N N . GLY A 1 95 ? 3.853 -3.694 7.102 1.00 72.06 95 GLY A N 1
ATOM 715 C CA . GLY A 1 95 ? 3.801 -4.972 6.400 1.00 72.06 95 GLY A CA 1
ATOM 716 C C . GLY A 1 95 ? 3.774 -4.836 4.882 1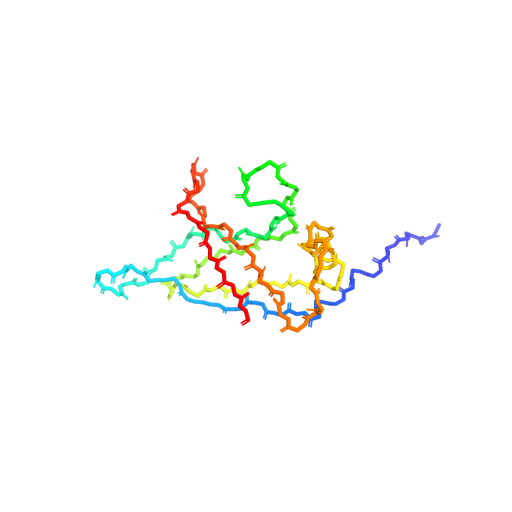.00 72.06 95 GLY A C 1
ATOM 717 O O . GLY A 1 95 ? 3.782 -3.735 4.328 1.00 72.06 95 GLY A O 1
ATOM 718 N N . THR A 1 96 ? 3.721 -5.986 4.211 1.00 70.81 96 THR A N 1
ATOM 719 C CA . THR A 1 96 ? 3.706 -6.083 2.748 1.00 70.81 96 THR A CA 1
ATOM 720 C C . THR A 1 96 ? 2.402 -6.717 2.268 1.00 70.81 96 THR A C 1
ATOM 722 O O . THR A 1 96 ? 1.998 -7.775 2.750 1.00 70.81 96 THR A O 1
ATOM 725 N N . LEU A 1 97 ? 1.740 -6.082 1.306 1.00 66.06 97 LEU A N 1
ATOM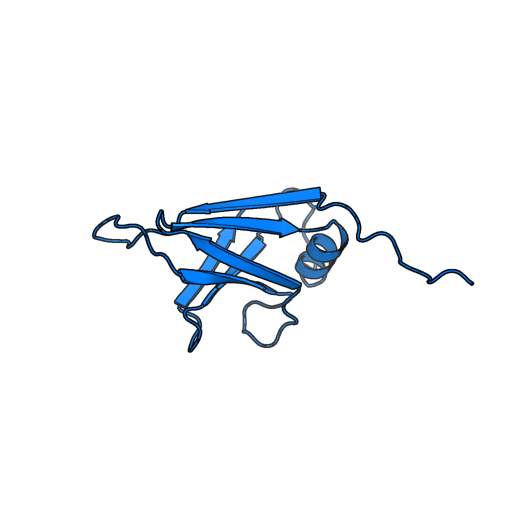 726 C CA . LEU A 1 97 ? 0.626 -6.642 0.550 1.00 66.06 97 LEU A CA 1
ATOM 727 C C . LEU A 1 97 ? 1.155 -7.286 -0.723 1.00 66.06 97 LEU A C 1
ATOM 729 O O . LEU A 1 97 ? 2.084 -6.773 -1.341 1.00 66.06 97 LEU A O 1
ATOM 733 N N . THR A 1 98 ? 0.520 -8.377 -1.134 1.00 63.06 98 THR A N 1
ATOM 734 C CA . THR A 1 98 ? 0.774 -9.020 -2.421 1.00 63.06 98 THR A CA 1
ATOM 735 C C . THR A 1 98 ? -0.506 -9.057 -3.241 1.00 63.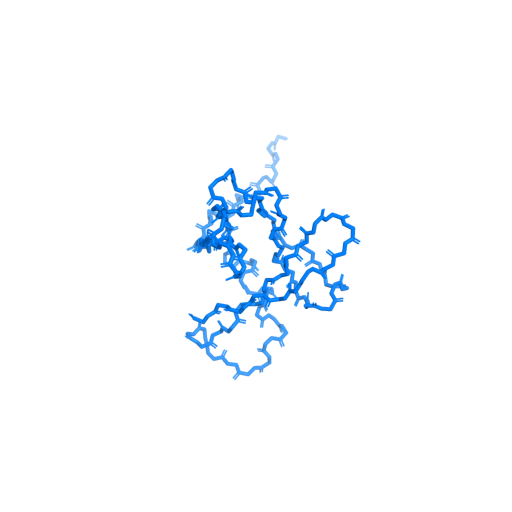06 98 THR A C 1
ATOM 737 O O . THR A 1 98 ? -1.544 -9.503 -2.755 1.00 63.06 98 THR A O 1
ATOM 740 N N . ALA A 1 99 ? -0.437 -8.557 -4.474 1.00 57.22 99 ALA A N 1
ATOM 741 C CA . ALA A 1 99 ? -1.512 -8.647 -5.458 1.00 57.22 99 ALA A CA 1
ATOM 742 C C . ALA A 1 99 ? -1.047 -9.536 -6.618 1.00 57.22 99 ALA A C 1
ATOM 744 O O . ALA A 1 99 ? 0.059 -9.333 -7.117 1.00 57.22 99 ALA A O 1
ATOM 745 N N . ARG A 1 100 ? -1.864 -10.525 -6.991 1.00 57.09 100 ARG A N 1
ATOM 746 C CA . ARG A 1 100 ? -1.692 -11.410 -8.152 1.00 57.09 100 ARG A CA 1
ATOM 747 C C . ARG A 1 100 ? -2.835 -11.177 -9.123 1.00 57.09 100 ARG A C 1
ATOM 749 O O . ARG A 1 100 ? -3.957 -10.943 -8.614 1.00 57.09 100 ARG A O 1
#

Radius of gyration: 15.13 Å; chains: 1; bounding box: 29×43×42 Å

pLDDT: mean 74.27, std 16.41, range [41.44, 96.94]

Sequence (100 aa):
MLDSSTPEAAPSTILAGRLVHATTKAPLPGLTIVASERTDGDGQVLRRAISTAEGRFELRLSDSDLRRLMADSQTQPLFDTTVYLAIWNGEESLGTLTAR

Foldseek 3Di:
DDDPPPPPAFQPDKDKDFDADPPPRQGDFQKKKFQFLDPVPPGDTDWIWTQHNRRMTIIGHHPVSVCSVCVVVPDDDPVPDWGWIFIGNPPDTPDIDTDD